Protein AF-A0A841FH53-F1 (afdb_monomer_lite)

Foldseek 3Di:
DDPLLQVVLQVVQVVVCVVLVFRGDSLLLQLLQCVLVVDDLCVNCVVSVHDSVVSVVSLVVLCVRVVHDDSVVSNVVSVVVVVVCVVVDDPDDPRPPPPVVD

InterPro domains:
  IPR016032 Signal transduction response regulator, C-terminal effector [SSF46894] (13-76)
  IPR036388 Winged helix-like DNA-binding domain superfamily [G3DSA:1.10.10.10] (22-93)

Organism: NCBI:txid714109

pLDDT: mean 80.4, std 13.57, range [45.94, 95.62]

Radius of gyration: 13.05 Å; chains: 1; bounding box: 25×27×36 Å

Structure (mmCIF, N/CA/C/O backbone):
data_AF-A0A841FH53-F1
#
_entry.id   AF-A0A841FH53-F1
#
loop_
_atom_site.group_PDB
_atom_site.id
_atom_site.type_symbol
_atom_site.label_atom_id
_atom_site.label_alt_id
_atom_site.label_comp_id
_atom_site.label_asym_id
_atom_site.label_entity_id
_atom_site.label_seq_id
_atom_site.pdbx_PDB_ins_code
_atom_site.Cartn_x
_atom_site.Cartn_y
_atom_site.Cartn_z
_atom_site.occupancy
_atom_site.B_iso_or_equiv
_atom_site.auth_seq_id
_atom_site.auth_comp_id
_atom_site.auth_asym_id
_atom_site.auth_atom_id
_atom_site.pdbx_PDB_model_num
ATOM 1 N N . MET A 1 1 ? 15.404 -6.065 -5.697 1.00 60.06 1 MET A N 1
ATOM 2 C CA . MET A 1 1 ? 14.495 -5.078 -6.322 1.00 60.06 1 MET A CA 1
ATOM 3 C C . MET A 1 1 ? 15.226 -4.508 -7.517 1.00 60.06 1 MET A C 1
ATOM 5 O O . MET A 1 1 ? 16.343 -4.041 -7.335 1.00 60.06 1 MET A O 1
ATOM 9 N N . THR A 1 2 ? 14.681 -4.648 -8.723 1.00 68.88 2 THR A N 1
ATOM 10 C CA . THR A 1 2 ? 15.334 -4.094 -9.920 1.00 68.88 2 THR A CA 1
ATOM 11 C C . THR A 1 2 ? 15.185 -2.568 -9.937 1.00 68.88 2 THR A C 1
ATOM 13 O O . THR A 1 2 ? 14.320 -2.012 -9.256 1.00 68.88 2 THR A O 1
ATOM 16 N N . ARG A 1 3 ? 16.010 -1.870 -10.726 1.00 66.94 3 ARG A N 1
ATOM 17 C CA . ARG A 1 3 ? 15.876 -0.415 -10.924 1.00 66.94 3 ARG A CA 1
ATOM 18 C C . ARG A 1 3 ? 14.510 -0.047 -11.526 1.00 66.94 3 ARG A C 1
ATOM 20 O O . ARG A 1 3 ? 13.956 0.995 -11.197 1.00 66.94 3 ARG A O 1
ATOM 27 N N . GLU A 1 4 ? 13.953 -0.934 -12.350 1.00 66.44 4 GLU A N 1
ATOM 28 C CA . GLU A 1 4 ? 12.618 -0.800 -12.948 1.00 66.44 4 GLU A CA 1
ATOM 29 C C . GLU A 1 4 ? 11.505 -0.929 -11.895 1.00 66.44 4 GLU A C 1
ATOM 31 O O . GLU A 1 4 ? 10.562 -0.137 -11.892 1.00 66.44 4 GLU A O 1
ATOM 36 N N . ASP A 1 5 ? 11.646 -1.868 -10.951 1.00 66.94 5 ASP A N 1
ATOM 37 C CA . ASP A 1 5 ? 10.704 -2.044 -9.838 1.00 66.94 5 ASP A CA 1
ATOM 38 C C . ASP A 1 5 ? 10.637 -0.793 -8.961 1.00 66.94 5 ASP A C 1
ATOM 40 O O . ASP A 1 5 ? 9.560 -0.370 -8.542 1.00 66.94 5 ASP A O 1
ATOM 44 N N . GLU A 1 6 ? 11.790 -0.198 -8.660 1.00 75.50 6 GLU A N 1
ATOM 45 C CA . GLU A 1 6 ? 11.854 0.978 -7.800 1.00 75.50 6 GLU A CA 1
ATOM 46 C C . GLU A 1 6 ? 11.194 2.197 -8.456 1.00 75.50 6 GLU A C 1
ATOM 48 O O . GLU A 1 6 ? 10.418 2.902 -7.807 1.00 75.50 6 GLU A O 1
ATOM 53 N N . SER A 1 7 ? 11.453 2.422 -9.748 1.00 77.56 7 SER A N 1
ATOM 54 C CA . SER A 1 7 ? 10.811 3.487 -10.524 1.00 77.56 7 SER A CA 1
ATOM 55 C C . SER A 1 7 ? 9.292 3.327 -10.574 1.00 77.56 7 SER A C 1
ATOM 57 O O . SER A 1 7 ? 8.575 4.315 -10.418 1.00 77.56 7 SER A O 1
ATOM 59 N N . PHE A 1 8 ? 8.802 2.092 -10.716 1.00 76.50 8 PHE A N 1
ATOM 60 C CA . PHE A 1 8 ? 7.375 1.783 -10.683 1.00 76.50 8 PHE A CA 1
ATOM 61 C C . PHE A 1 8 ? 6.741 2.171 -9.342 1.00 76.50 8 PHE A C 1
ATOM 63 O O . PHE A 1 8 ? 5.840 3.007 -9.307 1.00 76.50 8 PHE A O 1
ATOM 70 N N . TYR A 1 9 ? 7.235 1.642 -8.218 1.00 79.56 9 TYR A N 1
ATOM 71 C CA . TYR A 1 9 ? 6.649 1.956 -6.906 1.00 79.56 9 TYR A CA 1
ATOM 72 C C . TYR A 1 9 ? 6.792 3.435 -6.529 1.00 79.56 9 TYR A C 1
ATOM 74 O O . TYR A 1 9 ? 5.955 3.968 -5.799 1.00 79.56 9 TYR A O 1
ATOM 82 N N . ARG A 1 10 ? 7.822 4.116 -7.043 1.00 85.88 10 ARG A N 1
ATOM 83 C CA . ARG A 1 10 ? 8.012 5.558 -6.869 1.00 85.88 10 ARG A CA 1
ATOM 84 C C . ARG A 1 10 ? 6.926 6.367 -7.569 1.00 85.88 10 ARG A C 1
ATOM 86 O O . ARG A 1 10 ? 6.269 7.153 -6.890 1.00 85.88 10 ARG A O 1
ATOM 93 N N . ASP A 1 11 ? 6.704 6.152 -8.864 1.00 83.06 11 ASP A N 1
ATOM 94 C CA . ASP A 1 11 ? 5.639 6.830 -9.622 1.00 83.06 11 ASP A CA 1
ATOM 95 C C . ASP A 1 11 ? 4.274 6.666 -8.936 1.00 83.06 11 ASP A C 1
ATOM 97 O O . ASP A 1 11 ? 3.555 7.626 -8.654 1.00 83.06 11 ASP A O 1
ATOM 101 N N . LEU A 1 12 ? 3.969 5.434 -8.545 1.00 78.94 12 LEU A N 1
ATOM 102 C CA . LEU A 1 12 ? 2.701 5.097 -7.913 1.00 78.94 12 LEU A CA 1
ATOM 103 C C . LEU A 1 12 ? 2.541 5.728 -6.543 1.00 78.94 12 LEU A C 1
ATOM 105 O O . LEU A 1 12 ? 1.447 6.168 -6.206 1.00 78.94 12 LEU A O 1
ATOM 109 N N . SER A 1 13 ? 3.619 5.806 -5.762 1.00 84.94 13 SER A N 1
ATOM 110 C CA . SER A 1 13 ? 3.586 6.485 -4.468 1.00 84.94 13 SER A CA 1
ATOM 111 C C . SER A 1 13 ? 3.237 7.963 -4.610 1.00 84.94 13 SER A C 1
ATOM 113 O O . SER A 1 13 ? 2.446 8.473 -3.819 1.00 84.94 13 SER A O 1
ATOM 115 N N . VAL A 1 14 ? 3.727 8.632 -5.658 1.00 86.75 14 VAL A N 1
ATOM 116 C CA . VAL A 1 14 ? 3.395 10.034 -5.946 1.00 86.75 14 VAL A CA 1
ATOM 117 C C . VAL A 1 14 ? 1.922 10.169 -6.331 1.00 86.75 14 VAL A C 1
ATOM 119 O O . VAL A 1 14 ? 1.211 10.985 -5.746 1.00 86.75 14 VAL A O 1
ATOM 122 N N . ARG A 1 15 ? 1.434 9.332 -7.253 1.00 83.25 15 ARG A N 1
ATOM 123 C CA . ARG A 1 15 ? 0.037 9.375 -7.723 1.00 83.25 15 ARG A CA 1
ATOM 124 C C . ARG A 1 15 ? -0.965 9.032 -6.621 1.00 83.25 15 ARG A C 1
ATOM 126 O O . ARG A 1 15 ? -1.933 9.761 -6.429 1.00 83.25 15 ARG A O 1
ATOM 133 N N . ALA A 1 16 ? -0.713 7.964 -5.865 1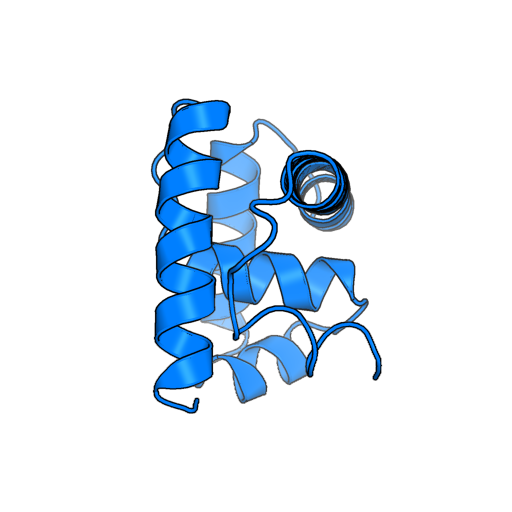.00 82.44 16 ALA A N 1
ATOM 134 C CA . ALA A 1 16 ? -1.523 7.586 -4.709 1.00 82.44 16 ALA A CA 1
ATOM 135 C C . ALA A 1 16 ? -1.571 8.716 -3.675 1.00 82.44 16 ALA A C 1
ATOM 137 O O . ALA A 1 16 ? -2.637 9.013 -3.138 1.00 82.44 16 ALA A O 1
ATOM 138 N N . SER A 1 17 ? -0.433 9.384 -3.449 1.00 87.62 17 SER A N 1
ATOM 139 C CA . SER A 1 17 ? -0.383 10.510 -2.520 1.00 87.62 17 SER A CA 1
ATOM 140 C C . SER A 1 17 ? -1.209 11.700 -2.985 1.00 87.62 17 SER A C 1
ATOM 142 O O . SER A 1 17 ? -1.911 12.304 -2.179 1.00 87.62 17 SER A O 1
ATOM 144 N N . ALA A 1 18 ? -1.160 12.018 -4.279 1.00 86.38 18 ALA A N 1
ATOM 145 C CA . ALA A 1 18 ? -1.953 13.094 -4.860 1.00 86.38 18 ALA A CA 1
ATOM 146 C C . ALA A 1 18 ? -3.462 12.796 -4.811 1.00 86.38 18 ALA A C 1
ATOM 148 O O . ALA A 1 18 ? -4.244 13.683 -4.485 1.00 86.38 18 ALA A O 1
ATOM 149 N N . LEU A 1 19 ? -3.871 11.552 -5.090 1.00 82.44 19 LEU A N 1
ATOM 150 C CA . LEU A 1 19 ? -5.284 11.156 -5.098 1.00 82.44 19 LEU A CA 1
ATOM 151 C C . LEU A 1 19 ? -5.914 11.115 -3.705 1.00 82.44 19 LEU A C 1
ATOM 153 O O . LEU A 1 19 ? -7.083 11.458 -3.559 1.00 82.44 19 LEU A O 1
ATOM 157 N N . LEU A 1 20 ? -5.164 10.657 -2.702 1.00 82.62 20 LEU A N 1
ATOM 158 C CA . LEU A 1 20 ? -5.683 10.469 -1.345 1.00 82.62 20 LEU A CA 1
ATOM 159 C C . LEU A 1 20 ? -5.339 11.620 -0.395 1.00 82.62 20 LEU A C 1
ATOM 161 O O . LEU A 1 20 ? -5.820 11.630 0.732 1.00 82.62 20 LEU A O 1
ATOM 165 N N . GLY A 1 21 ? -4.498 12.571 -0.809 1.00 87.19 21 GLY A N 1
ATOM 166 C CA . GLY A 1 21 ? -4.029 13.653 0.061 1.00 87.19 21 GLY A CA 1
ATOM 167 C C . GLY A 1 21 ? -3.140 13.174 1.218 1.00 87.19 21 GLY A C 1
ATOM 168 O O . GLY A 1 21 ? -2.955 13.901 2.191 1.00 87.19 21 GLY A O 1
ATOM 169 N N . VAL A 1 22 ? -2.584 11.960 1.134 1.00 86.75 22 VAL A N 1
ATOM 170 C CA . VAL A 1 22 ? -1.763 11.333 2.184 1.00 86.75 22 VAL A CA 1
ATOM 171 C C . VAL A 1 22 ? -0.426 10.887 1.611 1.00 86.75 22 VAL A C 1
ATOM 173 O O . VAL A 1 22 ? -0.373 10.302 0.540 1.00 86.75 22 VAL A O 1
ATOM 176 N N . ARG A 1 23 ? 0.683 11.122 2.316 1.00 89.94 23 ARG A N 1
ATOM 177 C CA . ARG A 1 23 ? 2.024 10.816 1.796 1.00 89.94 23 ARG A CA 1
ATOM 178 C C . ARG A 1 23 ? 2.364 9.322 1.891 1.00 89.94 23 ARG A C 1
ATOM 180 O O . ARG A 1 23 ? 2.711 8.823 2.961 1.00 89.94 23 ARG A O 1
ATOM 187 N N . PHE A 1 24 ? 2.373 8.629 0.757 1.00 86.81 24 PHE A N 1
ATOM 188 C CA . PHE A 1 24 ? 2.866 7.256 0.641 1.00 86.81 24 PHE A CA 1
ATOM 189 C C . PHE A 1 24 ? 4.338 7.217 0.228 1.00 86.81 24 PHE A C 1
ATOM 191 O O . PHE A 1 24 ? 4.787 7.981 -0.623 1.00 86.81 24 PHE A O 1
ATOM 198 N N . SER A 1 25 ? 5.099 6.291 0.815 1.00 89.38 25 SER A N 1
ATOM 199 C CA . SER A 1 25 ? 6.444 5.956 0.344 1.00 89.38 25 SER A CA 1
ATOM 200 C C . SER A 1 25 ? 6.373 4.846 -0.717 1.00 89.38 25 SER A C 1
ATOM 202 O O . SER A 1 25 ? 5.408 4.074 -0.721 1.00 89.38 25 SER A O 1
ATOM 204 N N . PRO A 1 26 ? 7.402 4.672 -1.568 1.00 86.56 26 PRO A N 1
ATOM 205 C CA . PRO A 1 26 ? 7.463 3.537 -2.497 1.00 86.56 26 PRO A CA 1
ATOM 206 C C . PRO A 1 26 ? 7.330 2.188 -1.775 1.00 86.56 26 PRO A C 1
ATOM 208 O O . PRO A 1 26 ? 6.682 1.259 -2.253 1.00 86.56 26 PRO A O 1
ATOM 211 N N . ARG A 1 27 ? 7.889 2.103 -0.563 1.00 88.31 27 ARG A N 1
ATOM 212 C CA . ARG A 1 27 ? 7.777 0.935 0.311 1.00 88.31 27 ARG A CA 1
ATOM 213 C C . ARG A 1 27 ? 6.337 0.679 0.758 1.00 88.31 27 ARG A C 1
ATOM 215 O O . ARG A 1 27 ? 5.908 -0.468 0.714 1.00 88.31 27 ARG A O 1
ATOM 222 N N . HIS A 1 28 ? 5.597 1.717 1.153 1.00 87.88 28 HIS A N 1
ATOM 223 C CA . HIS A 1 28 ? 4.184 1.588 1.523 1.00 87.88 28 HIS A CA 1
ATOM 224 C C . HIS A 1 28 ? 3.367 1.005 0.370 1.00 87.88 28 HIS A C 1
ATOM 226 O O . HIS A 1 28 ? 2.601 0.068 0.578 1.00 87.88 28 HIS A O 1
ATOM 232 N N . VAL A 1 29 ? 3.594 1.496 -0.852 1.00 84.81 29 VAL A N 1
ATOM 233 C CA . VAL A 1 29 ? 2.911 0.989 -2.051 1.00 84.81 29 VAL A CA 1
ATOM 234 C C . VAL A 1 29 ? 3.298 -0.459 -2.351 1.00 84.81 29 VAL A C 1
ATOM 236 O O . VAL A 1 29 ? 2.434 -1.265 -2.682 1.00 84.81 29 VAL A O 1
ATOM 239 N N . LYS A 1 30 ? 4.572 -0.832 -2.188 1.00 87.44 30 LYS A N 1
ATOM 240 C CA . LYS A 1 30 ? 5.012 -2.219 -2.384 1.00 87.44 30 LYS A CA 1
ATOM 241 C C . LYS A 1 30 ? 4.391 -3.181 -1.367 1.00 87.44 30 LYS A C 1
ATOM 243 O O . LYS A 1 30 ? 3.893 -4.231 -1.757 1.00 87.44 30 LYS A O 1
ATOM 248 N N . VAL A 1 31 ? 4.403 -2.827 -0.079 1.00 89.50 31 VAL A N 1
ATOM 249 C CA . VAL A 1 31 ? 3.762 -3.617 0.990 1.00 89.50 31 VAL A CA 1
ATOM 250 C C . VAL A 1 31 ? 2.274 -3.790 0.692 1.00 89.50 31 VAL A C 1
ATOM 252 O O . VAL A 1 31 ? 1.768 -4.907 0.711 1.00 89.50 31 VAL A O 1
ATOM 255 N N . ALA A 1 32 ? 1.596 -2.698 0.350 1.00 83.00 32 ALA A N 1
ATOM 256 C CA . ALA A 1 32 ? 0.190 -2.693 -0.017 1.00 83.00 32 ALA A CA 1
ATOM 257 C C . ALA A 1 32 ? -0.138 -3.616 -1.194 1.00 83.00 32 ALA A C 1
ATOM 259 O O . ALA A 1 32 ? -1.064 -4.418 -1.100 1.00 83.00 32 ALA A O 1
ATOM 260 N N . TYR A 1 33 ? 0.638 -3.518 -2.276 1.00 83.06 33 TYR A N 1
ATOM 261 C CA . TYR A 1 33 ? 0.471 -4.351 -3.462 1.00 83.06 33 TYR A CA 1
ATOM 262 C C . TYR A 1 33 ? 0.590 -5.836 -3.114 1.00 83.06 33 TYR A C 1
ATOM 264 O O . TYR A 1 33 ? -0.300 -6.614 -3.432 1.00 83.06 33 TYR A O 1
ATOM 272 N N . LEU A 1 34 ? 1.641 -6.218 -2.384 1.00 87.12 34 LEU A N 1
ATOM 273 C CA . LEU A 1 34 ? 1.870 -7.613 -2.010 1.00 87.12 34 LEU A CA 1
ATOM 274 C C . LEU A 1 34 ? 0.751 -8.166 -1.110 1.00 87.12 34 LEU A C 1
ATOM 276 O O . LEU A 1 34 ? 0.363 -9.322 -1.255 1.00 87.12 34 LEU A O 1
ATOM 280 N N . LEU A 1 35 ? 0.207 -7.340 -0.211 1.00 86.56 35 LEU A N 1
AT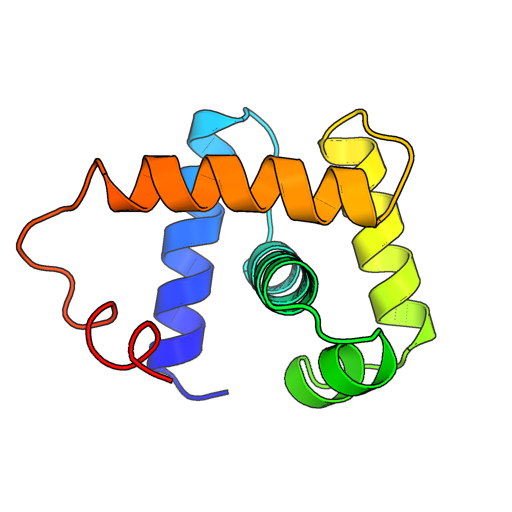OM 281 C CA . LEU A 1 35 ? -0.939 -7.714 0.623 1.00 86.56 35 LEU A CA 1
ATOM 282 C C . LEU A 1 35 ? -2.218 -7.890 -0.198 1.00 86.56 35 LEU A C 1
ATOM 284 O O . LEU A 1 35 ? -2.970 -8.829 0.048 1.00 86.56 35 LEU A O 1
ATOM 288 N N . TRP A 1 36 ? -2.461 -7.005 -1.167 1.00 85.00 36 TRP A N 1
ATOM 289 C CA . TRP A 1 36 ? -3.587 -7.122 -2.094 1.00 85.00 36 TRP A CA 1
ATOM 290 C C . TRP A 1 36 ? -3.476 -8.371 -2.977 1.00 85.00 36 TRP A C 1
ATOM 292 O O . TRP A 1 36 ? -4.472 -9.056 -3.186 1.00 85.00 36 TRP A O 1
ATOM 302 N N . SER A 1 37 ? -2.260 -8.733 -3.392 1.00 83.81 37 SER A N 1
ATOM 303 C CA . SER A 1 37 ? -1.955 -9.984 -4.099 1.00 83.81 37 SER A CA 1
ATOM 304 C C . SER A 1 37 ? -2.067 -11.244 -3.223 1.00 83.81 37 SER A C 1
ATOM 306 O O . SER A 1 37 ? -1.812 -12.344 -3.703 1.00 83.81 37 SER A O 1
ATOM 308 N N . GLY A 1 38 ? -2.440 -11.114 -1.944 1.00 87.00 38 GLY A N 1
ATOM 309 C CA . GLY A 1 38 ? -2.694 -12.245 -1.049 1.00 87.00 38 GLY A CA 1
ATOM 310 C C . GLY A 1 38 ? -1.459 -12.799 -0.336 1.00 87.00 38 GLY A C 1
ATOM 311 O O . GLY A 1 38 ? -1.543 -13.861 0.278 1.00 87.00 38 GLY A O 1
ATOM 312 N N . HIS A 1 39 ? -0.318 -12.106 -0.374 1.00 90.31 39 HIS A N 1
ATOM 313 C CA . HIS A 1 39 ? 0.872 -12.546 0.354 1.00 90.31 39 HIS A CA 1
ATOM 314 C C . HIS A 1 39 ? 0.762 -12.296 1.867 1.00 90.31 39 HIS A C 1
ATOM 316 O O . HIS A 1 39 ? 0.233 -11.278 2.328 1.00 90.31 39 HIS A O 1
ATOM 322 N N . ASP A 1 40 ? 1.319 -13.221 2.651 1.00 91.81 40 ASP A N 1
ATOM 323 C CA . ASP A 1 40 ? 1.466 -13.082 4.100 1.00 91.81 40 ASP A CA 1
ATOM 324 C C . ASP A 1 40 ? 2.635 -12.153 4.492 1.00 91.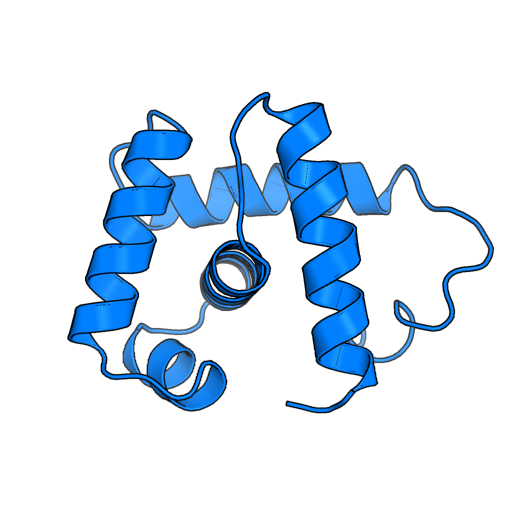81 40 ASP A C 1
ATOM 326 O O . ASP A 1 40 ? 3.461 -11.748 3.671 1.00 91.81 40 ASP A O 1
ATOM 330 N N . ASP A 1 41 ? 2.714 -11.800 5.779 1.00 92.06 41 ASP A N 1
ATOM 331 C CA . ASP A 1 41 ? 3.715 -10.851 6.282 1.00 92.06 41 ASP A CA 1
ATOM 332 C C . ASP A 1 41 ? 5.154 -11.365 6.115 1.00 92.06 41 ASP A C 1
ATOM 334 O O . ASP A 1 41 ? 6.079 -10.560 6.012 1.00 92.06 41 ASP A O 1
ATOM 338 N N . GLU A 1 42 ? 5.366 -12.683 6.117 1.00 94.19 42 GLU A N 1
ATOM 339 C CA . GLU A 1 42 ? 6.693 -13.289 5.981 1.00 94.19 42 GLU A CA 1
ATOM 340 C C . GLU A 1 42 ? 7.190 -13.205 4.541 1.00 94.19 42 GLU A C 1
ATOM 342 O O . GLU A 1 42 ? 8.347 -12.844 4.292 1.00 94.19 42 GLU A O 1
ATOM 347 N N . ARG A 1 43 ? 6.304 -13.463 3.578 1.00 93.50 43 ARG A N 1
ATOM 348 C CA . ARG A 1 43 ? 6.587 -13.275 2.162 1.00 93.50 43 ARG A CA 1
ATOM 349 C C . ARG A 1 43 ? 6.791 -11.801 1.845 1.00 93.50 43 ARG A C 1
ATOM 351 O O . ARG A 1 43 ? 7.783 -11.462 1.204 1.00 93.50 43 ARG A O 1
ATOM 358 N N . VAL A 1 44 ? 5.931 -10.917 2.353 1.00 92.12 44 VAL A N 1
ATOM 359 C CA . VAL A 1 44 ? 6.092 -9.461 2.197 1.00 92.12 44 VAL A CA 1
ATOM 360 C C . VAL A 1 44 ? 7.432 -8.999 2.771 1.00 92.12 44 VAL A C 1
ATOM 362 O O . VAL A 1 44 ? 8.159 -8.249 2.120 1.00 92.12 44 VAL A O 1
ATOM 365 N N . ALA A 1 45 ? 7.796 -9.474 3.963 1.00 93.69 45 ALA A N 1
ATOM 366 C CA . ALA A 1 45 ? 9.056 -9.142 4.621 1.00 93.69 45 ALA A CA 1
ATOM 367 C C . ALA A 1 45 ? 10.263 -9.516 3.752 1.00 93.69 45 ALA A C 1
ATOM 369 O O . ALA A 1 45 ? 11.155 -8.688 3.548 1.00 93.69 45 ALA A O 1
ATOM 370 N N . ARG A 1 46 ? 10.248 -10.721 3.172 1.00 92.69 46 ARG A N 1
ATOM 371 C CA . ARG A 1 46 ? 11.284 -11.204 2.252 1.00 92.69 46 ARG A CA 1
ATOM 372 C C . ARG A 1 46 ? 11.385 -10.343 0.995 1.00 92.69 46 ARG A C 1
ATOM 374 O O . ARG A 1 46 ? 12.480 -9.936 0.625 1.00 92.69 46 ARG A O 1
ATOM 381 N N . GLU A 1 47 ? 10.253 -10.020 0.378 1.00 88.62 47 GLU A N 1
ATOM 382 C CA . GLU A 1 47 ? 10.212 -9.232 -0.859 1.00 88.62 47 GLU A CA 1
ATOM 383 C C . GLU A 1 47 ? 10.631 -7.770 -0.654 1.00 88.62 47 GLU A C 1
ATOM 385 O O . GLU A 1 47 ? 11.217 -7.135 -1.537 1.00 88.62 47 GLU A O 1
ATOM 390 N N . VAL A 1 48 ? 10.323 -7.200 0.510 1.00 89.00 48 VAL A N 1
ATOM 391 C CA . VAL A 1 48 ? 10.674 -5.817 0.865 1.00 89.00 48 VAL A CA 1
ATOM 392 C C . VAL A 1 48 ? 12.083 -5.726 1.467 1.00 89.00 48 VAL A C 1
ATOM 394 O O . VAL A 1 48 ? 12.654 -4.639 1.504 1.00 89.00 48 VAL A O 1
ATOM 397 N N . GLY A 1 49 ? 12.675 -6.847 1.889 1.00 91.38 49 GLY A N 1
ATOM 398 C CA . GLY A 1 49 ? 13.998 -6.884 2.515 1.00 91.38 49 GLY A CA 1
ATOM 399 C C . GLY A 1 49 ? 13.984 -6.342 3.945 1.00 91.38 49 GLY A C 1
ATOM 400 O O . GLY A 1 49 ? 14.842 -5.551 4.326 1.00 91.38 49 GLY A O 1
ATOM 401 N N . CYS A 1 50 ? 12.979 -6.712 4.742 1.00 93.06 50 CYS A N 1
ATOM 402 C CA . CYS A 1 50 ? 12.864 -6.297 6.141 1.00 93.06 50 CYS A CA 1
ATOM 403 C C . CYS A 1 50 ? 12.337 -7.431 7.033 1.00 93.06 50 CYS A C 1
ATOM 405 O O . CYS A 1 50 ? 12.060 -8.525 6.558 1.00 93.06 50 CYS A O 1
ATOM 407 N N . GLY A 1 51 ? 12.209 -7.190 8.341 1.00 95.50 51 GLY A N 1
ATOM 408 C CA . GLY A 1 51 ? 11.623 -8.164 9.264 1.00 95.50 51 GLY A CA 1
ATOM 409 C C . GLY A 1 51 ? 10.091 -8.120 9.293 1.00 95.50 51 GLY A C 1
ATOM 410 O O . GLY A 1 51 ? 9.490 -7.062 9.105 1.00 95.50 51 GLY A O 1
ATOM 411 N N . ARG A 1 52 ? 9.455 -9.246 9.653 1.00 95.62 52 ARG A N 1
ATOM 412 C CA . ARG A 1 52 ? 7.990 -9.376 9.823 1.00 95.62 52 ARG A CA 1
ATOM 413 C C . ARG A 1 52 ? 7.381 -8.276 10.702 1.00 95.62 52 ARG A C 1
ATOM 415 O O . ARG A 1 52 ? 6.363 -7.688 10.356 1.00 95.62 52 ARG A O 1
ATOM 422 N N . ARG A 1 53 ? 8.036 -7.941 11.822 1.00 94.88 53 ARG A N 1
ATOM 423 C CA . ARG A 1 53 ? 7.590 -6.855 12.721 1.00 94.88 53 ARG A CA 1
ATOM 424 C C . ARG A 1 53 ? 7.586 -5.486 12.038 1.00 94.88 53 ARG A C 1
ATOM 426 O O . ARG A 1 53 ? 6.768 -4.642 12.383 1.00 94.88 53 ARG A O 1
ATOM 433 N N . THR A 1 54 ? 8.495 -5.248 11.095 1.00 95.00 54 THR A N 1
ATOM 434 C CA . THR A 1 54 ? 8.525 -3.994 10.336 1.00 95.00 54 THR A CA 1
ATOM 435 C C . THR A 1 54 ? 7.368 -3.945 9.347 1.00 95.00 54 THR A C 1
ATOM 437 O O . THR A 1 54 ? 6.691 -2.929 9.288 1.00 95.00 54 THR A O 1
ATOM 440 N N . VAL A 1 55 ? 7.056 -5.058 8.676 1.00 93.94 55 VAL A N 1
ATOM 441 C CA . VAL A 1 55 ? 5.857 -5.157 7.824 1.00 93.94 55 VAL A CA 1
ATOM 442 C C . VAL A 1 55 ? 4.589 -4.859 8.620 1.00 93.94 55 VAL A C 1
ATOM 444 O O . VAL A 1 55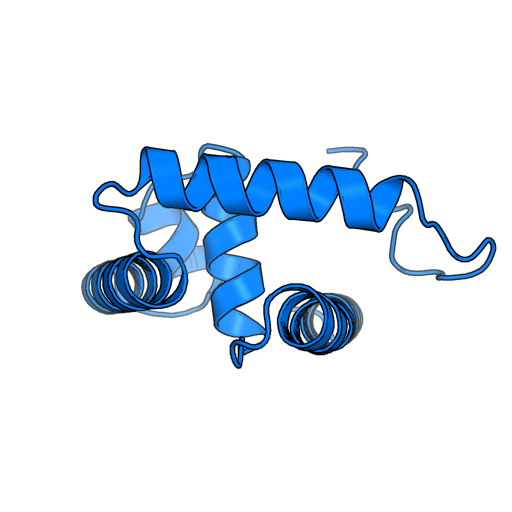 ? 3.763 -4.070 8.185 1.00 93.94 55 VAL A O 1
ATOM 447 N N . GLN A 1 56 ? 4.448 -5.415 9.822 1.00 94.12 56 GLN A N 1
ATOM 448 C CA . GLN A 1 56 ? 3.277 -5.161 10.669 1.00 94.12 56 GLN A CA 1
ATOM 449 C C . GLN A 1 56 ? 3.130 -3.687 11.059 1.00 94.12 56 GLN A C 1
ATOM 451 O O . GLN A 1 56 ? 2.018 -3.162 11.077 1.00 94.12 56 GLN A O 1
ATOM 456 N N . ARG A 1 57 ? 4.246 -2.998 11.325 1.00 93.94 57 ARG A N 1
ATOM 457 C CA . ARG A 1 57 ? 4.254 -1.546 11.564 1.00 93.94 57 ARG A CA 1
ATOM 458 C C . ARG A 1 57 ? 3.901 -0.747 10.314 1.00 93.94 57 ARG A C 1
ATOM 460 O O . ARG A 1 57 ? 3.167 0.234 10.422 1.00 93.94 57 ARG A O 1
ATOM 467 N N . ASP A 1 58 ? 4.377 -1.178 9.149 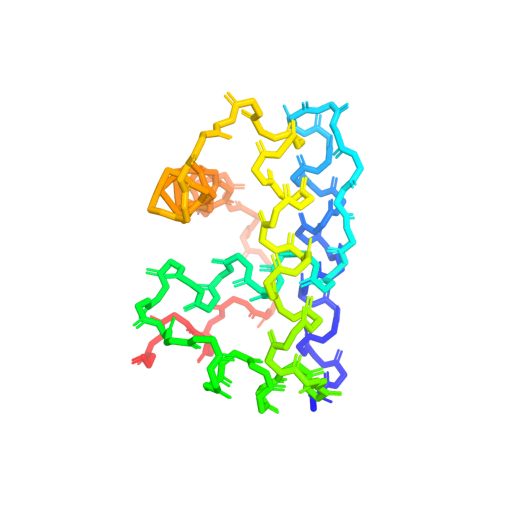1.00 92.38 58 ASP A N 1
ATOM 468 C CA . ASP A 1 58 ? 4.023 -0.565 7.868 1.00 92.38 58 ASP A CA 1
ATOM 469 C C . ASP A 1 58 ? 2.513 -0.719 7.611 1.00 92.38 58 ASP A C 1
ATOM 471 O O . ASP A 1 58 ? 1.846 0.249 7.260 1.00 92.38 58 ASP A O 1
ATOM 475 N N . VAL A 1 59 ? 1.943 -1.900 7.877 1.00 92.50 59 VAL A N 1
ATOM 476 C CA . VAL A 1 59 ? 0.498 -2.165 7.756 1.00 92.50 59 VAL A CA 1
ATOM 477 C C . VAL A 1 59 ? -0.321 -1.323 8.727 1.00 92.50 59 VAL A C 1
ATOM 479 O O . VAL A 1 59 ? -1.342 -0.768 8.333 1.00 92.50 59 VAL A O 1
ATOM 482 N N . ALA A 1 60 ? 0.117 -1.192 9.978 1.00 92.94 60 ALA A N 1
ATOM 483 C CA . ALA A 1 60 ? -0.558 -0.338 10.952 1.00 92.94 60 ALA A CA 1
ATOM 484 C C . ALA A 1 60 ? -0.519 1.142 10.535 1.00 92.94 60 ALA A C 1
ATOM 486 O O . ALA A 1 60 ? -1.531 1.835 10.619 1.00 92.94 60 ALA A O 1
ATOM 487 N N . SER A 1 61 ? 0.624 1.610 10.024 1.00 91.38 61 SER A N 1
ATOM 488 C CA . SER A 1 61 ? 0.768 2.970 9.489 1.00 91.38 61 SER A CA 1
ATOM 489 C C . SER A 1 61 ? -0.154 3.200 8.291 1.00 91.38 61 SER A C 1
ATOM 491 O O . SER A 1 61 ? -0.859 4.203 8.245 1.00 91.38 61 SER A O 1
ATOM 493 N N . LEU A 1 62 ? -0.206 2.245 7.356 1.00 90.88 62 LEU A N 1
ATOM 494 C CA . LEU A 1 62 ? -1.121 2.264 6.214 1.00 90.88 62 LEU A CA 1
ATOM 495 C C . LEU A 1 62 ? -2.589 2.299 6.659 1.00 90.88 62 LEU A C 1
ATOM 497 O O . LEU A 1 62 ? -3.378 3.059 6.107 1.00 90.88 62 LEU A O 1
ATOM 501 N N . ALA A 1 63 ? -2.952 1.511 7.671 1.00 91.75 63 ALA A N 1
ATOM 502 C CA . ALA A 1 63 ? -4.302 1.489 8.219 1.00 91.75 63 ALA A CA 1
ATOM 503 C C . ALA A 1 63 ? -4.703 2.852 8.797 1.00 91.75 63 ALA A C 1
ATOM 505 O O . ALA A 1 63 ? -5.771 3.364 8.469 1.00 91.75 63 ALA A O 1
ATOM 506 N N . ALA A 1 64 ? -3.815 3.475 9.577 1.00 92.31 64 ALA A N 1
ATOM 507 C CA . ALA A 1 64 ? -4.032 4.810 10.128 1.00 92.31 64 ALA A CA 1
ATOM 508 C C . ALA A 1 64 ? -4.153 5.878 9.028 1.00 92.31 64 ALA A C 1
ATOM 510 O O . ALA A 1 64 ? -5.064 6.700 9.069 1.00 92.31 64 ALA A O 1
ATOM 511 N N . MET A 1 65 ? -3.279 5.828 8.018 1.00 89.19 65 MET A N 1
ATOM 512 C CA . MET A 1 65 ? -3.297 6.732 6.861 1.00 89.19 65 MET A CA 1
ATOM 513 C C . MET A 1 65 ? -4.599 6.652 6.060 1.00 89.19 65 MET A C 1
ATOM 515 O O . MET A 1 65 ? -5.067 7.663 5.548 1.00 89.19 65 MET A O 1
ATOM 519 N N . LEU A 1 66 ? -5.175 5.456 5.948 1.00 87.81 66 LEU A N 1
ATOM 520 C CA . LEU A 1 66 ? -6.400 5.200 5.189 1.00 87.81 66 LEU A CA 1
ATOM 521 C C . LEU A 1 66 ? -7.673 5.292 6.044 1.00 87.81 66 LEU A C 1
ATOM 523 O O . LEU A 1 66 ? -8.768 5.132 5.514 1.00 87.81 66 LEU A O 1
ATOM 527 N N . GLY A 1 67 ? -7.555 5.507 7.359 1.00 91.19 67 GLY A N 1
ATOM 528 C CA . GLY A 1 67 ? -8.699 5.519 8.274 1.00 91.19 67 GLY A CA 1
ATOM 529 C C . GLY A 1 67 ? -9.391 4.158 8.428 1.00 91.19 67 GLY A C 1
ATOM 530 O O . GLY A 1 67 ? -10.573 4.097 8.766 1.00 91.19 67 GLY A O 1
ATOM 531 N N . VAL A 1 68 ? -8.680 3.053 8.185 1.00 92.19 68 VAL A N 1
ATOM 532 C CA . VAL A 1 68 ? -9.220 1.687 8.266 1.00 92.19 68 VAL A CA 1
ATOM 533 C C . VAL A 1 68 ? -8.650 0.924 9.461 1.00 92.19 68 VAL A C 1
ATOM 535 O O . VAL A 1 68 ? -7.631 1.291 10.036 1.00 92.19 68 VAL A O 1
ATOM 538 N N . ARG A 1 69 ? -9.314 -0.170 9.857 1.00 89.00 69 ARG A N 1
ATOM 539 C CA . ARG A 1 69 ? -8.991 -0.906 11.098 1.00 89.00 69 ARG A CA 1
ATOM 540 C C . ARG A 1 69 ? -8.433 -2.313 10.893 1.00 89.00 69 ARG A C 1
ATOM 542 O O . ARG A 1 69 ? -8.116 -2.982 11.870 1.00 89.00 69 ARG A O 1
ATOM 549 N N . SER A 1 70 ? -8.333 -2.795 9.655 1.00 86.56 70 SER A N 1
ATOM 550 C CA . SER A 1 70 ? -7.873 -4.160 9.386 1.00 86.56 70 SER A CA 1
ATOM 551 C C . SER A 1 70 ? -6.932 -4.228 8.192 1.00 86.56 70 SER A C 1
ATOM 553 O O . SER A 1 70 ? -7.050 -3.451 7.247 1.00 86.56 70 SER A O 1
ATOM 555 N N . ARG A 1 71 ? -6.027 -5.217 8.205 1.00 85.19 71 ARG A N 1
ATOM 556 C CA . ARG A 1 71 ? -5.136 -5.513 7.070 1.00 85.19 71 ARG A CA 1
ATOM 557 C C . ARG A 1 71 ? -5.909 -5.766 5.775 1.00 85.19 71 ARG A C 1
ATOM 559 O O . ARG A 1 71 ? -5.457 -5.377 4.708 1.00 85.19 71 ARG A O 1
ATOM 566 N N . PHE A 1 72 ? -7.079 -6.400 5.880 1.00 83.62 72 PHE A N 1
ATOM 567 C CA . PHE A 1 72 ? -7.936 -6.689 4.736 1.00 83.62 72 PHE A CA 1
ATOM 568 C C . PHE A 1 72 ? -8.533 -5.407 4.169 1.00 83.62 72 PHE A C 1
ATOM 570 O O . PHE A 1 72 ? -8.531 -5.234 2.959 1.00 83.62 72 PHE A O 1
ATOM 577 N N . ALA A 1 73 ? -8.967 -4.479 5.026 1.00 86.31 73 ALA A N 1
ATOM 578 C CA . A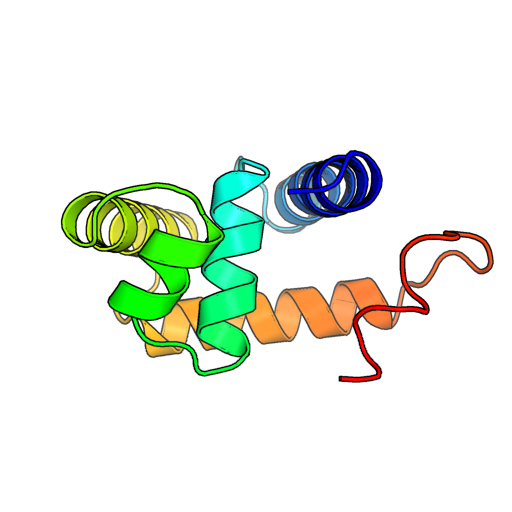LA A 1 73 ? -9.437 -3.173 4.585 1.00 86.31 73 ALA A CA 1
ATOM 579 C C . ALA A 1 73 ? -8.305 -2.354 3.945 1.00 86.31 73 ALA A C 1
ATOM 581 O O . ALA A 1 73 ? -8.519 -1.751 2.902 1.00 86.31 73 ALA A O 1
ATOM 582 N N . VAL A 1 74 ? -7.086 -2.404 4.500 1.00 86.38 74 VAL A N 1
ATOM 583 C CA . VAL A 1 74 ? -5.894 -1.795 3.877 1.00 86.38 74 VAL A CA 1
ATOM 584 C C . VAL A 1 74 ? -5.674 -2.355 2.472 1.00 86.38 74 VAL A C 1
ATOM 586 O O . VAL A 1 74 ? -5.578 -1.593 1.515 1.00 86.38 74 VAL A O 1
ATOM 589 N N . ALA A 1 75 ? -5.627 -3.682 2.338 1.00 82.81 75 ALA A N 1
ATOM 590 C CA . ALA A 1 75 ? -5.434 -4.345 1.053 1.00 82.81 75 ALA A CA 1
ATOM 591 C C . ALA A 1 75 ? -6.564 -4.019 0.061 1.00 82.81 75 ALA A C 1
ATOM 593 O O . ALA A 1 75 ? -6.301 -3.762 -1.110 1.00 82.81 75 ALA A O 1
ATOM 594 N N . PHE A 1 76 ? -7.813 -3.985 0.526 1.00 85.12 76 PHE A N 1
ATOM 595 C CA . PHE A 1 76 ? -8.983 -3.701 -0.298 1.00 85.12 76 PHE A CA 1
ATOM 596 C C . PHE A 1 76 ? -9.009 -2.257 -0.810 1.00 85.12 76 PHE A C 1
ATOM 598 O O . PHE A 1 76 ? -9.132 -2.045 -2.016 1.00 85.12 76 PHE A O 1
ATOM 605 N N . GLU A 1 77 ? -8.845 -1.262 0.069 1.00 85.62 77 GLU A N 1
ATOM 606 C CA . GLU A 1 77 ? -8.827 0.152 -0.331 1.00 85.62 77 GLU A CA 1
ATOM 607 C C . GLU A 1 77 ? -7.701 0.442 -1.326 1.00 85.62 77 GLU A C 1
ATOM 609 O O . GLU A 1 77 ? -7.897 1.134 -2.329 1.00 85.62 77 GLU A O 1
ATOM 614 N N . LEU A 1 78 ? -6.530 -0.153 -1.097 1.00 77.44 78 LEU A N 1
ATOM 615 C CA . LEU A 1 78 ? -5.381 0.008 -1.982 1.00 77.44 78 LEU A CA 1
ATOM 616 C C . LEU A 1 78 ? -5.566 -0.742 -3.304 1.00 77.44 78 LEU A C 1
ATOM 618 O O . LEU A 1 78 ? -5.161 -0.226 -4.341 1.00 77.44 78 LEU A O 1
ATOM 622 N N . GLY A 1 79 ? -6.252 -1.886 -3.301 1.00 76.25 79 GLY A N 1
ATOM 623 C CA . GLY A 1 79 ? -6.688 -2.579 -4.513 1.00 76.25 79 GLY A CA 1
ATOM 624 C C . GLY A 1 79 ? -7.629 -1.739 -5.378 1.00 76.25 79 GLY A C 1
ATOM 625 O O . GLY A 1 79 ? -7.435 -1.644 -6.589 1.00 76.25 79 GLY A O 1
ATOM 626 N N . ARG A 1 80 ? -8.604 -1.052 -4.768 1.00 81.69 80 ARG A N 1
ATOM 627 C CA . ARG A 1 80 ? -9.507 -0.137 -5.495 1.00 81.69 80 ARG A CA 1
ATOM 628 C C . ARG A 1 80 ? -8.766 1.059 -6.080 1.00 81.69 80 ARG A C 1
ATOM 630 O O . ARG A 1 80 ? -9.009 1.444 -7.224 1.00 81.69 80 ARG A O 1
ATOM 637 N N . LEU A 1 81 ? -7.840 1.634 -5.313 1.00 77.19 81 LEU A N 1
ATOM 638 C CA . LEU A 1 81 ? -6.961 2.695 -5.800 1.00 77.19 81 LEU A CA 1
ATOM 639 C C . LEU A 1 81 ? -6.115 2.208 -6.984 1.00 77.19 81 LEU A C 1
ATOM 641 O O . LEU A 1 81 ? -5.976 2.916 -7.980 1.00 77.19 81 LEU A O 1
ATOM 645 N N . TRP A 1 82 ? -5.586 0.989 -6.887 1.00 71.81 82 TRP A N 1
ATOM 646 C CA . TRP A 1 82 ? -4.779 0.358 -7.923 1.00 71.81 82 TRP A CA 1
ATOM 647 C C . TRP A 1 82 ? -5.555 0.181 -9.223 1.00 71.81 82 TRP A C 1
ATOM 649 O O . TRP A 1 82 ? -5.092 0.584 -10.290 1.00 71.81 82 TRP A O 1
ATOM 659 N N . GLU A 1 83 ? -6.767 -0.356 -9.129 1.00 74.94 83 GLU A N 1
ATOM 660 C CA . GLU A 1 83 ? -7.661 -0.517 -10.268 1.00 74.94 83 GLU A CA 1
ATOM 661 C C . GLU A 1 83 ? -7.995 0.833 -10.918 1.00 74.94 83 GLU A C 1
ATOM 663 O O . GLU A 1 83 ? -7.955 0.967 -12.141 1.00 74.94 83 GLU A O 1
ATOM 668 N N . ARG A 1 84 ? -8.247 1.871 -10.113 1.00 76.62 84 ARG A N 1
ATOM 669 C CA . ARG A 1 84 ? -8.506 3.224 -10.617 1.00 76.62 84 ARG A CA 1
ATOM 670 C C . ARG A 1 84 ? -7.304 3.796 -11.372 1.00 76.62 84 ARG A C 1
ATOM 672 O O . ARG A 1 84 ? -7.452 4.242 -12.509 1.00 76.62 84 ARG A O 1
ATOM 679 N N . LEU A 1 85 ? -6.110 3.707 -10.787 1.00 69.81 85 LEU A N 1
ATOM 680 C CA . LEU A 1 85 ? -4.858 4.141 -11.414 1.00 69.81 85 LEU A CA 1
ATOM 681 C C . LEU A 1 85 ? -4.549 3.367 -12.704 1.00 69.81 85 LEU A C 1
ATOM 683 O O . LEU A 1 85 ? -3.927 3.928 -13.613 1.00 69.81 85 LEU A O 1
ATOM 687 N N . GLN A 1 86 ? -4.973 2.100 -12.777 1.00 64.88 86 GLN A N 1
ATOM 688 C CA . GLN A 1 86 ? -4.889 1.261 -13.970 1.00 64.88 86 GLN A CA 1
ATOM 689 C C . GLN A 1 86 ? -5.930 1.596 -15.036 1.00 64.88 86 GLN A C 1
ATOM 691 O O . GLN A 1 86 ? -5.649 1.351 -16.201 1.00 64.88 86 GLN A O 1
ATOM 696 N N . ARG A 1 87 ? -7.117 2.104 -14.696 1.00 67.25 87 ARG A N 1
ATOM 697 C CA . ARG A 1 87 ? -8.099 2.552 -15.701 1.00 67.25 87 ARG A CA 1
ATOM 698 C C . ARG A 1 87 ? -7.689 3.885 -16.321 1.00 67.25 87 ARG A C 1
ATOM 700 O O . ARG A 1 87 ? -7.853 4.078 -17.520 1.00 67.25 87 ARG A O 1
ATOM 707 N N . GLU A 1 88 ? -7.072 4.762 -15.537 1.00 65.19 88 GLU A N 1
ATOM 708 C CA . GLU A 1 88 ? -6.559 6.071 -15.965 1.00 65.19 88 GLU A CA 1
ATOM 709 C C . GLU A 1 88 ? -5.207 5.978 -16.722 1.00 65.19 88 GLU A C 1
ATOM 711 O O . GLU A 1 88 ? -4.365 6.868 -16.608 1.00 65.19 88 GLU A O 1
ATOM 716 N N . ARG A 1 89 ? -4.934 4.887 -17.465 1.00 56.69 89 ARG A N 1
ATOM 717 C CA . ARG A 1 89 ? -3.597 4.619 -18.040 1.00 56.69 89 ARG A CA 1
ATOM 718 C C . ARG A 1 89 ? -3.060 5.777 -18.894 1.00 56.69 89 ARG A C 1
ATOM 720 O O . ARG A 1 89 ? -3.721 6.176 -19.853 1.00 56.69 89 ARG A O 1
ATOM 727 N N . PRO A 1 90 ? -1.781 6.155 -18.725 1.00 49.94 90 PRO A N 1
ATOM 728 C CA . PRO A 1 90 ? -0.994 6.686 -19.826 1.00 49.94 90 PRO A CA 1
ATOM 729 C C . PRO A 1 90 ? -0.705 5.542 -20.809 1.00 49.94 90 PRO A C 1
ATOM 731 O O . PRO A 1 90 ? -0.256 4.467 -20.402 1.00 49.94 90 PRO A O 1
ATOM 734 N N . ARG A 1 91 ? -0.917 5.770 -22.109 1.00 52.34 91 ARG A N 1
ATOM 735 C CA . ARG A 1 91 ? -0.645 4.799 -23.189 1.00 52.34 91 ARG A CA 1
ATOM 736 C C . ARG A 1 91 ? 0.811 4.286 -23.231 1.00 52.34 91 ARG A C 1
ATOM 738 O O . ARG A 1 91 ? 1.070 3.281 -23.884 1.00 52.34 91 ARG A O 1
ATOM 745 N N . GLU A 1 92 ? 1.744 4.917 -22.513 1.00 50.16 92 GLU A N 1
ATOM 746 C CA . GLU A 1 92 ? 3.184 4.818 -22.795 1.00 50.16 92 GLU A CA 1
ATOM 747 C C . GLU A 1 92 ? 4.093 4.373 -21.641 1.00 50.16 92 GLU A C 1
ATOM 749 O O . GLU A 1 92 ? 5.298 4.305 -21.846 1.00 50.16 92 GLU A O 1
ATOM 754 N N . SER A 1 93 ? 3.605 4.025 -20.442 1.00 46.94 93 SER A N 1
ATOM 755 C CA . SER A 1 93 ? 4.548 3.579 -19.395 1.00 46.94 93 SER A CA 1
ATOM 756 C C . SER A 1 93 ? 5.163 2.207 -19.760 1.00 46.94 93 SER A C 1
ATOM 758 O O . SER A 1 93 ? 4.438 1.226 -19.881 1.00 46.94 93 SER A O 1
ATOM 760 N N . PRO A 1 94 ? 6.485 2.054 -19.941 1.00 54.47 94 PRO A N 1
ATOM 761 C CA . PRO A 1 94 ? 7.077 0.763 -20.320 1.00 54.47 94 PRO A CA 1
ATOM 762 C C . PRO A 1 94 ? 6.979 -0.296 -19.206 1.00 54.47 94 PRO A C 1
ATOM 764 O O . PRO A 1 94 ? 7.151 -1.489 -19.452 1.00 54.47 94 PRO A O 1
ATOM 767 N N . TYR A 1 95 ? 6.684 0.134 -17.976 1.00 54.19 95 TYR A N 1
ATOM 768 C CA . TYR A 1 95 ? 6.861 -0.651 -16.754 1.00 54.19 95 TYR A CA 1
ATOM 769 C C . TYR A 1 95 ? 5.620 -1.448 -16.319 1.00 54.19 95 TYR A C 1
ATOM 771 O O . TYR A 1 95 ? 5.701 -2.234 -15.380 1.00 54.19 95 TYR A O 1
ATOM 779 N N . TRP A 1 96 ? 4.472 -1.292 -16.992 1.00 53.69 96 TRP A N 1
ATOM 780 C CA . TRP A 1 96 ? 3.231 -1.985 -16.605 1.00 53.69 96 TRP A CA 1
ATOM 781 C C . TRP A 1 96 ? 3.050 -3.372 -17.236 1.00 53.69 96 TRP A C 1
ATOM 783 O O . TRP A 1 96 ? 2.268 -4.166 -16.719 1.00 53.69 96 TRP A O 1
ATOM 793 N N . ARG A 1 97 ? 3.737 -3.693 -18.345 1.00 53.47 97 ARG A N 1
ATOM 794 C CA . ARG A 1 97 ? 3.450 -4.923 -19.119 1.00 53.47 97 ARG A CA 1
ATOM 795 C C . ARG A 1 97 ? 3.865 -6.210 -18.419 1.00 53.47 97 ARG A C 1
ATOM 797 O O . ARG A 1 97 ? 3.169 -7.211 -18.534 1.00 53.47 97 ARG A O 1
ATOM 804 N N . ARG A 1 98 ? 4.999 -6.194 -17.720 1.00 56.25 98 ARG A N 1
ATOM 805 C CA . ARG A 1 98 ? 5.645 -7.432 -17.265 1.00 56.25 98 ARG A CA 1
ATOM 806 C C . ARG A 1 98 ? 5.087 -7.969 -15.941 1.00 56.25 98 ARG A C 1
ATOM 808 O O . ARG A 1 98 ? 5.242 -9.149 -15.685 1.00 56.25 98 ARG A O 1
ATOM 815 N N . ARG A 1 99 ? 4.429 -7.134 -15.121 1.00 56.97 99 ARG A N 1
ATOM 816 C CA . ARG A 1 99 ? 4.079 -7.484 -13.725 1.00 56.97 99 ARG A CA 1
ATOM 817 C C . ARG A 1 99 ? 2.619 -7.878 -13.475 1.00 56.97 99 ARG A C 1
ATOM 819 O O . ARG A 1 99 ? 2.323 -8.392 -12.411 1.00 56.97 99 ARG A O 1
ATOM 826 N N . ILE A 1 100 ? 1.710 -7.621 -14.417 1.00 54.44 100 ILE A N 1
ATOM 827 C CA . ILE A 1 100 ? 0.277 -7.969 -14.276 1.00 54.44 100 ILE A CA 1
ATOM 828 C C . ILE A 1 100 ? -0.028 -9.341 -14.921 1.00 54.44 100 ILE A C 1
ATOM 830 O O . ILE A 1 100 ? -1.152 -9.819 -14.860 1.00 54.44 100 ILE A O 1
ATOM 834 N N . SER A 1 101 ? 0.968 -9.973 -15.556 1.00 49.19 101 SER A N 1
ATOM 835 C CA . SER A 1 101 ? 0.806 -11.245 -16.283 1.00 49.19 101 SER A CA 1
ATOM 836 C C . SER A 1 101 ? 1.287 -12.480 -15.501 1.00 49.19 101 SER A C 1
ATOM 838 O O . SER A 1 101 ? 1.269 -13.572 -16.061 1.00 49.19 101 SER A O 1
ATOM 840 N N . GLU A 1 102 ? 1.726 -12.310 -14.250 1.00 45.94 102 GLU A N 1
ATOM 841 C CA . GLU A 1 102 ? 2.083 -13.380 -13.296 1.00 45.94 102 GLU A CA 1
ATOM 842 C C . GLU A 1 102 ? 1.089 -13.378 -12.133 1.00 45.94 102 GLU A C 1
ATOM 844 O O . GLU A 1 102 ? 0.715 -14.484 -11.687 1.00 45.94 102 GLU A O 1
#

Sequence (102 aa):
MTREDESFYRDLSVRASALLGVRFSPRHVKVAYLLWSGHDDERVAREVGCGRRTVQRDVASLAAMLGVRSRFAVAFELGRLWERLQRERPRESPYWRRRISE

Secondary structure (DSSP, 8-state):
--HHHHHHHHHHHHHHHHHHTS---HHHHHHHHHHHTT--HHHHHHHHTS-HHHHHHHHHHHHHHHT-SSHHHHHHHHHHHHHHHHHT--TT-TTSTTTS--